Protein AF-A0A9X8VJD0-F1 (afdb_monomer)

pLDDT: mean 95.55, std 3.27, range [79.12, 98.06]

Organism: Serratia marcescens (NCBI:txid615)

Solvent-accessible surface area (backbone atoms only — not comparable to full-atom values): 3608 Å² total; per-residue (Å²): 108,69,75,64,54,68,76,58,77,90,76,85,63,49,76,42,55,37,77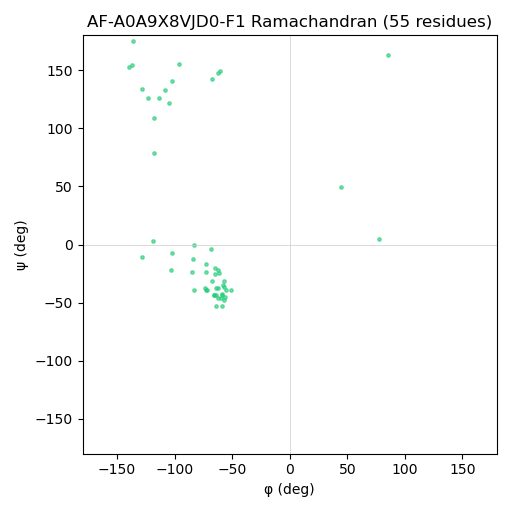,64,25,90,81,40,47,68,64,50,52,68,71,68,71,64,59,72,97,34,56,43,67,50,93,54,19,65,46,43,64,60,52,52,48,62,74,75,104

Secondary structure (DSSP, 8-state):
-HHHHTT--S---EEE-STTHHHHHHHHHHHHT--GGGEEE-SSTTTHHHHHHHHH-

Sequence (57 aa):
VLEAVDRFKGYTHVAVVGGGACLLADDIRTHVNLREDRFFVAQDPQFALVYGLKAIG

Mean predicted aligned error: 2.45 Å

Foldseek 3Di:
DLVVVVVDDDDQADEAAAPCSVVCLVVVCVSVPHDPVRYHYDPHRNCPVVVVVVVVD

Structure (mmCIF, N/CA/C/O backbone):
data_AF-A0A9X8VJD0-F1
#
_entry.id   AF-A0A9X8VJD0-F1
#
loop_
_atom_site.group_PDB
_atom_site.id
_atom_site.type_symbol
_atom_site.label_atom_id
_atom_site.label_alt_id
_atom_site.label_comp_id
_atom_site.label_asym_id
_atom_site.label_entity_id
_atom_site.label_seq_id
_atom_site.pdbx_PDB_ins_code
_atom_site.Cartn_x
_atom_site.Cartn_y
_atom_site.Cartn_z
_atom_site.occupancy
_atom_site.B_iso_or_equiv
_atom_site.auth_seq_id
_atom_site.auth_comp_id
_atom_site.auth_asym_id
_atom_site.auth_atom_id
_atom_site.pdbx_PDB_model_num
ATOM 1 N N . VAL A 1 1 ? -2.795 11.498 6.151 1.00 84.25 1 VAL A N 1
ATOM 2 C CA . VAL A 1 1 ? -3.024 10.280 5.328 1.00 84.25 1 VAL A CA 1
ATOM 3 C C . VAL A 1 1 ? -4.247 9.509 5.798 1.00 84.25 1 VAL A C 1
ATOM 5 O O . VAL A 1 1 ? -5.088 9.226 4.960 1.00 84.25 1 VAL A O 1
ATOM 8 N N . LEU A 1 2 ? -4.403 9.241 7.099 1.00 93.44 2 LEU A N 1
ATOM 9 C CA . LEU A 1 2 ? -5.572 8.519 7.632 1.00 93.44 2 LEU A CA 1
ATOM 10 C C . LEU A 1 2 ? -6.915 9.182 7.269 1.00 93.44 2 LEU A C 1
ATOM 12 O O . LEU A 1 2 ? -7.780 8.527 6.702 1.00 93.44 2 LEU A O 1
ATOM 16 N N . GLU A 1 3 ? -7.025 10.508 7.410 1.00 94.88 3 GLU A N 1
ATOM 17 C CA . GLU A 1 3 ? -8.213 11.261 6.962 1.00 94.88 3 GLU A CA 1
ATOM 18 C C . GLU A 1 3 ? -8.524 11.083 5.464 1.00 94.88 3 G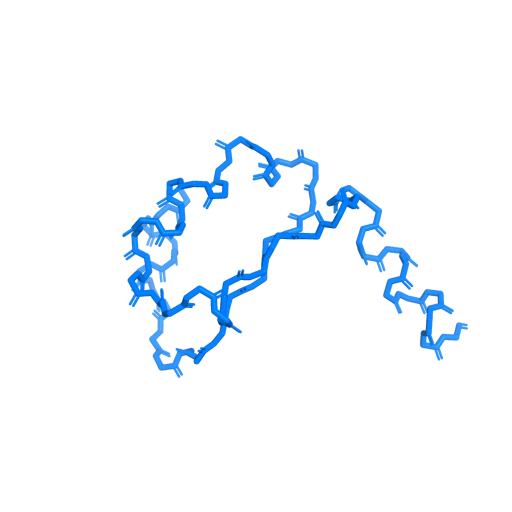LU A C 1
ATOM 20 O O . GLU A 1 3 ? -9.678 11.123 5.043 1.00 94.88 3 GLU A O 1
ATOM 25 N N . ALA A 1 4 ? -7.499 10.881 4.628 1.00 92.94 4 ALA A N 1
ATOM 26 C CA . ALA A 1 4 ? -7.701 10.627 3.206 1.00 92.94 4 ALA A CA 1
ATOM 27 C C . ALA A 1 4 ? -8.236 9.209 2.968 1.00 92.94 4 ALA A C 1
ATOM 29 O O . ALA A 1 4 ? -9.106 9.039 2.117 1.00 92.94 4 ALA A O 1
ATOM 30 N N . VAL A 1 5 ? -7.768 8.219 3.737 1.00 93.94 5 VAL A N 1
ATOM 31 C CA . VAL A 1 5 ? -8.278 6.838 3.706 1.00 93.94 5 VAL A CA 1
ATOM 32 C C . VAL A 1 5 ? -9.754 6.797 4.110 1.00 93.94 5 VAL A C 1
ATOM 34 O O . VAL A 1 5 ? -10.538 6.092 3.476 1.00 93.94 5 VAL A O 1
ATOM 37 N N . ASP A 1 6 ? -10.168 7.620 5.078 1.00 94.56 6 ASP A N 1
ATOM 38 C CA . ASP A 1 6 ? -11.559 7.687 5.547 1.00 94.56 6 ASP A CA 1
ATOM 39 C C . ASP A 1 6 ? -12.570 8.121 4.487 1.00 94.56 6 ASP A C 1
ATOM 41 O O . ASP A 1 6 ? -13.758 7.802 4.605 1.00 94.56 6 ASP A O 1
ATOM 45 N N . ARG A 1 7 ? -12.117 8.803 3.433 1.00 96.69 7 ARG A N 1
ATOM 46 C CA . ARG A 1 7 ? -12.965 9.215 2.306 1.00 96.69 7 ARG A CA 1
ATOM 47 C C . ARG A 1 7 ? -13.357 8.047 1.399 1.00 96.69 7 ARG A C 1
ATOM 49 O O . ARG A 1 7 ? -14.301 8.187 0.625 1.00 96.69 7 ARG A O 1
ATOM 56 N N . PHE A 1 8 ? -12.664 6.913 1.485 1.00 95.69 8 PHE A N 1
ATOM 57 C CA . PHE A 1 8 ? -12.943 5.717 0.695 1.00 95.69 8 PHE A CA 1
ATOM 58 C C . PHE A 1 8 ? -13.686 4.686 1.545 1.00 95.69 8 PHE A C 1
ATOM 60 O O . PHE A 1 8 ? -13.398 4.509 2.729 1.00 95.69 8 PHE A O 1
ATOM 67 N N . LYS A 1 9 ? -14.659 3.995 0.946 1.00 94.19 9 LYS A N 1
ATOM 68 C CA . LYS A 1 9 ? -15.481 2.970 1.608 1.00 94.19 9 LYS A CA 1
ATOM 69 C C . LYS A 1 9 ? -15.651 1.759 0.691 1.00 94.19 9 LYS A C 1
ATOM 71 O O . LYS A 1 9 ? -15.566 1.889 -0.526 1.00 94.19 9 LYS A O 1
ATOM 76 N N . GLY A 1 10 ? -15.893 0.589 1.283 1.00 94.88 10 GLY A N 1
ATOM 77 C CA . GLY A 1 10 ? -16.195 -0.648 0.549 1.00 94.88 10 GLY A CA 1
ATOM 78 C C . GLY A 1 10 ? -14.993 -1.357 -0.086 1.00 94.88 10 GLY A C 1
ATOM 79 O O . GLY A 1 10 ? -15.184 -2.360 -0.770 1.00 94.88 10 GLY A O 1
ATOM 80 N N . TYR A 1 11 ? -13.762 -0.886 0.138 1.00 96.38 11 TYR A N 1
ATOM 81 C CA . TYR A 1 11 ? -12.568 -1.626 -0.266 1.00 96.38 11 TYR A CA 1
ATOM 82 C C . TYR A 1 11 ? -12.437 -2.913 0.558 1.00 96.38 11 TYR A C 1
ATOM 84 O O . TYR A 1 11 ? -12.748 -2.951 1.748 1.00 96.38 11 TYR A O 1
ATOM 92 N N . THR A 1 12 ? -11.984 -3.985 -0.086 1.00 96.56 12 THR A N 1
ATOM 93 C CA . THR A 1 12 ? -11.835 -5.303 0.550 1.00 96.56 12 THR A CA 1
ATOM 94 C C . THR A 1 12 ? -10.387 -5.632 0.896 1.00 96.56 12 THR A C 1
ATOM 96 O O . THR A 1 12 ? -10.163 -6.463 1.770 1.00 96.56 12 THR A O 1
ATOM 99 N N . HIS A 1 13 ? -9.430 -4.981 0.229 1.00 98.00 13 HIS A N 1
ATOM 100 C CA . HIS A 1 13 ? -7.989 -5.170 0.384 1.00 98.00 13 HIS A CA 1
ATOM 101 C C . HIS A 1 13 ? -7.283 -3.814 0.327 1.00 98.00 13 HIS A C 1
ATOM 103 O O . HIS A 1 13 ? -7.771 -2.884 -0.321 1.00 98.00 13 HIS A O 1
ATOM 109 N N . VAL A 1 14 ? -6.126 -3.718 0.980 1.00 97.50 14 VAL A N 1
ATOM 110 C CA . VAL A 1 14 ? -5.255 -2.537 0.969 1.00 97.50 14 VAL A CA 1
ATOM 111 C C . VAL A 1 14 ? -3.842 -2.969 0.601 1.00 97.50 14 VAL A C 1
ATOM 113 O O . VAL A 1 14 ? -3.331 -3.943 1.146 1.00 97.50 14 VAL A O 1
ATOM 116 N N . ALA A 1 15 ? -3.210 -2.232 -0.310 1.00 97.50 15 ALA A N 1
ATOM 117 C CA . ALA A 1 15 ? -1.802 -2.385 -0.647 1.00 97.50 15 ALA A CA 1
ATOM 118 C C . ALA A 1 15 ? -1.077 -1.050 -0.431 1.00 97.50 15 ALA A C 1
ATOM 120 O O . ALA A 1 15 ? -1.496 -0.025 -0.969 1.00 97.50 15 ALA A O 1
ATOM 121 N N . VAL A 1 16 ? 0.004 -1.059 0.349 1.00 97.44 16 VAL A N 1
ATOM 122 C CA . VAL A 1 16 ? 0.840 0.115 0.625 1.00 97.44 16 VAL A CA 1
ATOM 123 C C . VAL A 1 16 ? 2.137 0.004 -0.178 1.00 97.44 16 VAL A C 1
ATOM 125 O O . VAL A 1 16 ? 2.888 -0.966 -0.053 1.00 97.44 16 VAL A O 1
ATOM 128 N N . VAL A 1 17 ? 2.385 1.007 -1.019 1.00 97.81 17 VAL A N 1
ATOM 129 C CA .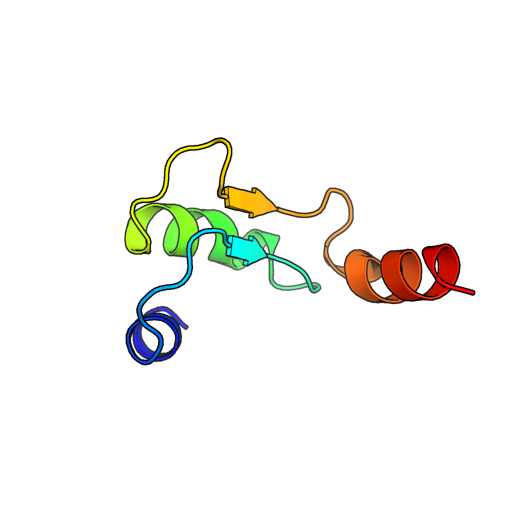 VAL A 1 17 ? 3.530 1.096 -1.939 1.00 97.81 17 VAL A CA 1
ATOM 130 C C . VAL A 1 17 ? 4.130 2.508 -1.911 1.00 97.81 17 VAL A C 1
ATOM 132 O O . VAL A 1 17 ? 3.586 3.410 -1.275 1.00 97.81 17 VAL A O 1
ATOM 135 N N . GLY A 1 18 ? 5.239 2.718 -2.619 1.00 97.25 18 GLY A N 1
ATOM 136 C CA . GLY A 1 18 ? 5.966 3.988 -2.665 1.00 97.25 18 GLY A CA 1
ATOM 137 C C . GLY A 1 18 ? 6.961 4.151 -1.512 1.00 97.25 18 GLY A C 1
ATOM 138 O O . GLY A 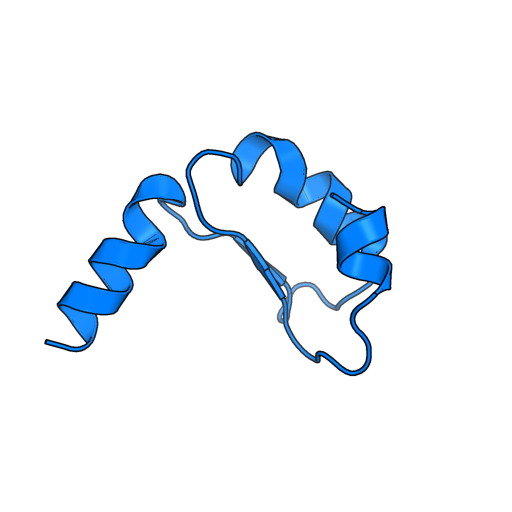1 18 ? 6.896 3.448 -0.508 1.00 97.25 18 GLY A O 1
ATOM 139 N N . GLY A 1 19 ? 7.903 5.090 -1.646 1.00 96.75 19 GLY A N 1
ATOM 140 C CA . GLY A 1 19 ? 9.007 5.259 -0.685 1.00 96.75 19 GLY A CA 1
ATOM 141 C C . GLY A 1 19 ? 8.573 5.598 0.748 1.00 96.75 19 GLY A C 1
ATOM 142 O O . GLY A 1 19 ? 9.282 5.276 1.691 1.00 96.75 19 GLY A O 1
ATOM 143 N N . GLY A 1 20 ? 7.387 6.186 0.926 1.00 95.81 20 GLY A N 1
ATOM 144 C CA . GLY A 1 20 ? 6.819 6.481 2.247 1.00 95.81 20 GLY A CA 1
ATOM 145 C C . GLY A 1 20 ? 6.100 5.305 2.918 1.00 95.81 20 GLY A C 1
ATOM 146 O O . GLY A 1 20 ? 5.591 5.474 4.022 1.00 95.81 20 GLY A O 1
ATOM 147 N N . ALA A 1 21 ? 6.022 4.130 2.283 1.00 96.75 21 ALA A N 1
ATOM 148 C CA . ALA A 1 21 ? 5.255 3.000 2.809 1.00 96.75 21 ALA A CA 1
ATOM 149 C C . ALA A 1 21 ? 5.736 2.550 4.196 1.00 96.75 21 ALA A C 1
ATOM 151 O O . ALA A 1 21 ? 4.914 2.338 5.081 1.00 96.75 21 ALA A O 1
ATOM 152 N N . CYS A 1 22 ? 7.051 2.468 4.415 1.00 91.75 22 CYS A N 1
ATOM 153 C CA . CYS A 1 22 ? 7.626 2.067 5.703 1.00 91.75 22 CYS A CA 1
ATOM 154 C C . CYS A 1 22 ? 7.333 3.055 6.843 1.00 91.75 22 CYS A C 1
ATOM 156 O O . CYS A 1 22 ? 7.407 2.669 8.002 1.00 91.75 22 CYS A O 1
ATOM 158 N N . LEU A 1 23 ? 6.980 4.304 6.525 1.00 95.81 23 LEU A N 1
ATOM 159 C CA . LEU A 1 23 ? 6.666 5.331 7.518 1.00 95.81 23 LEU A CA 1
ATOM 160 C C . LEU A 1 23 ? 5.209 5.275 7.988 1.00 95.81 23 LEU A C 1
ATOM 162 O O . LEU A 1 23 ? 4.905 5.800 9.049 1.00 95.81 23 LEU A O 1
ATOM 166 N N . LEU A 1 24 ? 4.306 4.707 7.179 1.00 95.62 24 LEU A N 1
ATOM 167 C CA . LEU A 1 24 ? 2.857 4.832 7.381 1.00 95.62 24 LEU A CA 1
ATOM 168 C C . LEU A 1 24 ? 2.110 3.493 7.386 1.00 95.62 24 LEU A C 1
ATOM 170 O O . LEU A 1 24 ? 0.922 3.470 7.698 1.00 95.62 24 LEU A O 1
ATOM 174 N N . ALA A 1 25 ? 2.752 2.385 7.007 1.00 95.88 25 A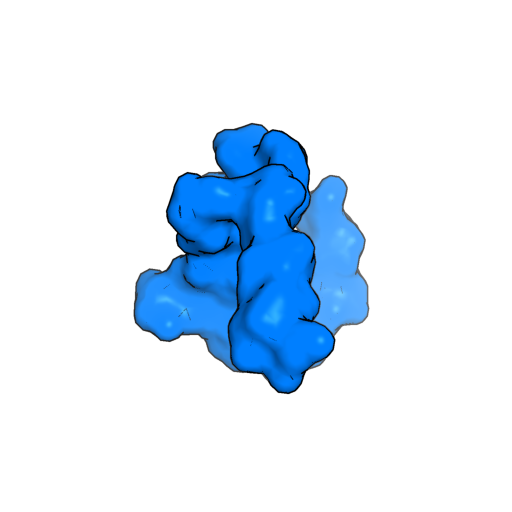LA A N 1
ATOM 175 C CA . ALA A 1 25 ? 2.073 1.102 6.849 1.00 95.88 25 ALA A CA 1
ATOM 176 C C . ALA A 1 25 ? 1.385 0.626 8.137 1.00 95.88 25 ALA A C 1
ATOM 178 O O . ALA A 1 25 ? 0.246 0.170 8.063 1.00 95.88 25 ALA A O 1
ATOM 179 N N . ASP A 1 26 ? 2.030 0.765 9.296 1.00 95.19 26 ASP A N 1
ATOM 180 C CA . ASP A 1 26 ? 1.466 0.306 10.572 1.00 95.19 26 ASP A CA 1
ATOM 181 C C . ASP A 1 26 ? 0.300 1.184 11.048 1.00 95.19 26 ASP A C 1
ATOM 183 O O . ASP A 1 26 ? -0.731 0.660 11.488 1.00 95.19 26 ASP A O 1
ATOM 187 N N . ASP A 1 27 ? 0.403 2.503 10.861 1.00 96.06 27 ASP A N 1
ATOM 188 C CA . ASP A 1 27 ? -0.688 3.443 11.142 1.00 96.06 27 ASP A CA 1
ATOM 189 C C . ASP A 1 27 ? -1.905 3.144 10.257 1.00 96.06 27 ASP A C 1
ATOM 191 O O . ASP A 1 27 ? -3.036 3.062 10.740 1.00 96.06 27 ASP A O 1
ATOM 195 N N . ILE A 1 28 ? -1.685 2.920 8.954 1.00 96.25 28 ILE A N 1
ATOM 196 C CA . ILE A 1 28 ? -2.762 2.581 8.015 1.00 96.25 28 ILE A CA 1
ATOM 197 C C . ILE A 1 28 ? -3.357 1.211 8.367 1.00 96.25 28 ILE A C 1
ATOM 199 O O . ILE A 1 28 ? -4.580 1.082 8.372 1.00 96.25 28 ILE A O 1
ATOM 203 N N . ARG A 1 29 ? -2.535 0.202 8.691 1.00 95.88 29 ARG A N 1
ATOM 204 C CA . ARG A 1 29 ? -2.994 -1.146 9.080 1.00 95.88 29 ARG A CA 1
ATOM 205 C C . ARG A 1 29 ? -3.932 -1.090 10.279 1.00 95.88 29 ARG A C 1
ATOM 207 O O . ARG A 1 29 ? -5.006 -1.688 10.239 1.00 95.88 29 ARG A O 1
ATOM 214 N N . THR A 1 30 ? -3.539 -0.344 11.307 1.00 94.94 30 THR A N 1
ATOM 215 C CA . THR A 1 30 ? -4.335 -0.159 12.526 1.00 94.94 30 THR A CA 1
ATOM 216 C C . THR A 1 30 ? -5.648 0.568 12.228 1.00 94.94 30 THR A C 1
ATOM 218 O O . THR A 1 30 ? -6.689 0.212 12.776 1.00 94.94 30 THR A O 1
ATOM 221 N N . HIS A 1 31 ? -5.626 1.544 11.315 1.00 95.81 31 HIS A N 1
ATOM 222 C CA . HIS A 1 31 ? -6.793 2.361 10.972 1.00 95.81 31 HIS A CA 1
ATOM 223 C C . HIS A 1 31 ? -7.856 1.622 10.144 1.00 95.81 31 HIS A C 1
ATOM 225 O O . HIS A 1 31 ? -9.049 1.810 10.368 1.00 95.81 31 HIS A O 1
ATOM 231 N N . VAL A 1 32 ? -7.459 0.777 9.183 1.00 93.69 32 VAL A N 1
ATOM 232 C CA . VAL A 1 32 ? -8.407 0.147 8.235 1.00 93.69 32 VAL A CA 1
ATOM 233 C C . VAL A 1 32 ? -9.090 -1.119 8.763 1.00 93.69 32 VAL A C 1
ATOM 235 O O . VAL A 1 32 ? -10.051 -1.580 8.149 1.00 93.69 32 VAL A O 1
ATOM 238 N N . ASN A 1 33 ? -8.607 -1.682 9.878 1.00 88.19 33 ASN A N 1
ATOM 239 C CA .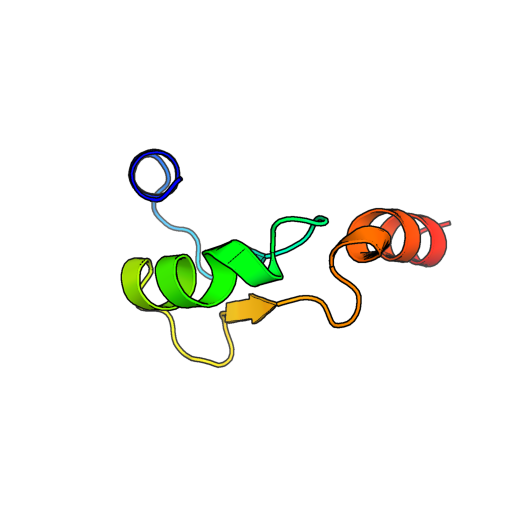 ASN A 1 33 ? -9.146 -2.878 10.543 1.00 88.19 33 ASN A CA 1
ATOM 240 C C . ASN A 1 33 ? -9.498 -4.033 9.576 1.00 88.19 33 ASN A C 1
ATOM 24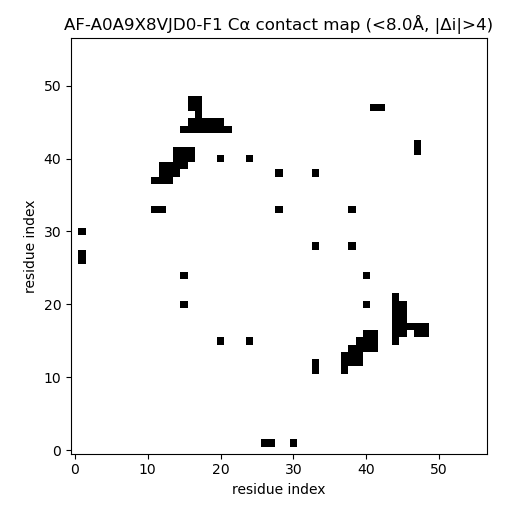2 O O . ASN A 1 33 ? -10.603 -4.583 9.585 1.00 88.19 33 ASN A O 1
ATOM 246 N N . LEU A 1 34 ? -8.555 -4.379 8.698 1.00 94.94 34 LEU A N 1
ATOM 247 C CA . LEU A 1 34 ? -8.664 -5.518 7.788 1.00 94.94 34 LEU A CA 1
ATOM 248 C C . LEU A 1 34 ? -7.954 -6.744 8.372 1.00 94.94 34 LEU A C 1
ATOM 250 O O . LEU A 1 34 ? -7.019 -6.622 9.159 1.00 94.94 34 LEU A O 1
ATOM 254 N N . ARG A 1 35 ? -8.375 -7.940 7.942 1.00 95.06 35 ARG A N 1
ATOM 255 C CA . ARG A 1 35 ? -7.643 -9.183 8.229 1.00 95.06 35 ARG A CA 1
ATOM 256 C C . ARG A 1 35 ? -6.233 -9.106 7.635 1.00 95.06 35 ARG A C 1
ATOM 258 O O . ARG A 1 35 ? -6.039 -8.483 6.590 1.00 95.06 35 ARG A O 1
ATOM 265 N N . GLU A 1 36 ? -5.273 -9.775 8.271 1.00 92.25 36 GLU A N 1
ATOM 266 C CA . GLU A 1 36 ? -3.863 -9.747 7.853 1.00 92.25 36 G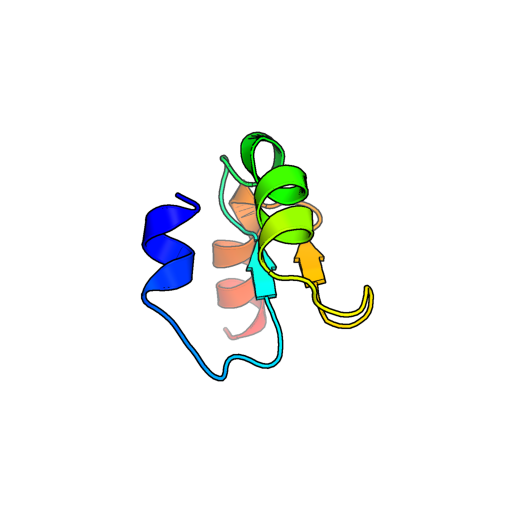LU A CA 1
ATOM 267 C C . GLU A 1 36 ? -3.659 -10.200 6.401 1.00 92.25 36 GLU A C 1
ATOM 269 O O . GLU A 1 36 ? -2.875 -9.596 5.677 1.00 92.25 36 GLU A O 1
ATOM 274 N N . ASP A 1 37 ? -4.434 -11.183 5.935 1.00 96.81 37 ASP A N 1
ATOM 275 C CA . ASP A 1 37 ? -4.401 -11.693 4.558 1.00 96.81 37 ASP A CA 1
ATOM 276 C C . ASP A 1 37 ? -4.923 -10.695 3.509 1.00 96.81 37 ASP A C 1
ATOM 278 O O . ASP A 1 37 ? -4.888 -10.979 2.313 1.00 96.81 37 ASP A O 1
ATOM 282 N N . ARG A 1 38 ? -5.410 -9.524 3.938 1.00 97.88 38 ARG A N 1
ATOM 283 C CA . ARG A 1 38 ? -5.948 -8.472 3.064 1.00 97.88 38 ARG A CA 1
ATOM 284 C C . ARG A 1 38 ? -5.199 -7.148 3.145 1.00 97.88 38 ARG A C 1
ATOM 286 O O . ARG A 1 38 ? -5.607 -6.184 2.492 1.00 97.88 38 ARG A O 1
ATOM 293 N N . PHE A 1 39 ? -4.123 -7.095 3.925 1.00 97.69 39 PHE A N 1
ATOM 294 C CA . PHE A 1 39 ? -3.281 -5.915 4.064 1.00 97.69 39 PHE A CA 1
ATOM 295 C C . PHE A 1 39 ? -1.860 -6.214 3.593 1.00 97.69 39 PHE A C 1
ATOM 297 O O . PHE A 1 39 ? -1.092 -6.897 4.270 1.00 97.69 39 PHE A O 1
ATOM 304 N N . PHE A 1 40 ? -1.486 -5.648 2.452 1.00 97.50 40 PHE A N 1
ATOM 305 C CA . PHE A 1 40 ? -0.200 -5.892 1.816 1.00 97.50 40 PHE A CA 1
ATOM 306 C C . PHE A 1 40 ? 0.704 -4.671 1.933 1.00 97.50 40 PHE A C 1
ATOM 308 O O . PHE A 1 40 ? 0.311 -3.551 1.612 1.00 97.50 40 PHE A O 1
ATOM 315 N N . VAL A 1 41 ? 1.950 -4.899 2.329 1.00 97.06 41 VAL A N 1
ATOM 316 C CA . VAL A 1 41 ? 3.040 -3.935 2.161 1.00 97.06 41 VAL A CA 1
ATOM 317 C C . VAL A 1 41 ? 4.003 -4.563 1.170 1.00 97.06 41 VAL A C 1
ATOM 319 O O . VAL A 1 41 ? 4.395 -5.716 1.346 1.00 97.06 41 VAL A O 1
ATOM 322 N N . ALA A 1 42 ? 4.336 -3.851 0.096 1.00 96.88 42 ALA A N 1
ATOM 323 C CA . ALA A 1 42 ? 5.271 -4.380 -0.890 1.00 96.88 42 ALA A CA 1
ATOM 324 C C . ALA A 1 42 ? 6.660 -4.616 -0.267 1.00 96.88 42 ALA A C 1
ATOM 326 O O . ALA A 1 42 ? 7.074 -3.877 0.620 1.00 96.88 42 ALA A O 1
ATOM 327 N N . GLN A 1 43 ? 7.387 -5.628 -0.748 1.00 94.56 43 GLN A N 1
ATOM 328 C CA . GLN A 1 43 ? 8.723 -5.964 -0.240 1.00 94.56 43 GLN A CA 1
ATOM 329 C C . GLN A 1 43 ? 9.740 -4.839 -0.489 1.00 94.56 43 GLN A C 1
ATOM 331 O O . GLN A 1 43 ? 10.470 -4.461 0.420 1.00 94.56 43 GLN A O 1
ATOM 336 N N . ASP A 1 44 ? 9.711 -4.257 -1.692 1.00 96.75 44 ASP A N 1
ATOM 337 C CA . ASP A 1 44 ? 10.476 -3.068 -2.073 1.00 96.75 44 ASP A CA 1
ATOM 338 C C . ASP A 1 44 ? 9.506 -1.937 -2.452 1.00 96.75 44 ASP A C 1
ATOM 340 O O . ASP A 1 44 ? 9.260 -1.691 -3.640 1.00 96.75 44 ASP A O 1
ATOM 344 N N . PRO A 1 45 ? 8.897 -1.238 -1.473 1.00 97.31 45 PRO A N 1
ATOM 345 C CA . PRO A 1 45 ? 7.778 -0.342 -1.742 1.00 97.31 45 PRO A CA 1
ATOM 346 C C . PRO A 1 45 ? 8.058 0.732 -2.790 1.00 97.31 45 PRO A C 1
ATOM 348 O O . PRO A 1 45 ? 7.197 1.008 -3.626 1.00 97.31 45 PRO A O 1
ATOM 351 N N . GLN A 1 46 ? 9.265 1.305 -2.796 1.00 97.94 46 GLN A N 1
ATOM 352 C CA . GLN A 1 46 ? 9.664 2.332 -3.762 1.00 97.94 46 GLN A CA 1
ATOM 353 C C . GLN A 1 46 ? 9.723 1.821 -5.210 1.00 97.94 46 GLN A C 1
ATOM 355 O O . GLN A 1 46 ? 9.539 2.605 -6.138 1.00 97.94 46 GLN A O 1
ATOM 360 N N . PHE A 1 47 ? 9.940 0.518 -5.408 1.00 98.06 47 PHE A N 1
ATOM 361 C CA . PHE A 1 47 ? 10.011 -0.110 -6.727 1.00 98.06 47 PHE A CA 1
ATOM 362 C C . PHE A 1 47 ? 8.739 -0.871 -7.105 1.00 98.06 47 PHE A C 1
ATOM 364 O O . PHE A 1 47 ? 8.601 -1.271 -8.257 1.00 98.06 47 PHE A O 1
ATOM 371 N N . ALA A 1 48 ? 7.783 -1.024 -6.187 1.00 98.00 48 ALA A N 1
ATOM 372 C CA . ALA A 1 48 ? 6.559 -1.789 -6.418 1.00 98.00 48 ALA A CA 1
ATOM 373 C C . ALA A 1 48 ? 5.821 -1.382 -7.707 1.00 98.00 48 ALA A C 1
ATOM 375 O O . ALA A 1 48 ? 5.355 -2.247 -8.445 1.00 98.00 48 ALA A O 1
ATOM 376 N N . LEU A 1 49 ? 5.776 -0.080 -8.023 1.00 97.50 49 LEU A N 1
ATOM 377 C CA . LEU A 1 49 ? 5.179 0.409 -9.267 1.00 97.50 49 LEU A CA 1
ATOM 378 C C . LEU A 1 49 ? 5.946 -0.078 -10.506 1.00 97.50 49 LEU A C 1
ATOM 380 O O . LEU A 1 49 ? 5.342 -0.667 -11.395 1.00 97.50 49 LEU A O 1
ATOM 384 N N . VAL A 1 50 ? 7.266 0.136 -10.574 1.00 97.94 50 VAL A N 1
ATOM 385 C CA . VAL A 1 50 ? 8.062 -0.266 -11.749 1.00 97.94 50 VAL A CA 1
ATOM 386 C C . VAL A 1 50 ? 8.151 -1.787 -11.888 1.00 97.94 50 VAL A C 1
ATOM 388 O O . VAL A 1 50 ? 8.167 -2.295 -13.005 1.00 97.94 50 VAL A O 1
ATOM 391 N N . TYR A 1 51 ? 8.139 -2.529 -10.781 1.00 97.56 51 TYR A N 1
ATOM 392 C CA . TYR A 1 51 ? 8.041 -3.988 -10.806 1.00 97.56 51 TYR A CA 1
ATOM 393 C C . TYR A 1 51 ? 6.695 -4.456 -11.349 1.00 97.56 51 TYR A C 1
ATOM 395 O O . TYR A 1 51 ? 6.675 -5.350 -12.191 1.00 97.56 51 TYR A O 1
ATOM 403 N N . GLY A 1 52 ? 5.592 -3.826 -10.933 1.00 97.00 52 GLY A N 1
ATOM 404 C CA . GLY A 1 52 ? 4.270 -4.094 -11.494 1.00 97.00 52 GLY A CA 1
ATOM 405 C C . GLY A 1 52 ? 4.215 -3.808 -12.994 1.00 97.00 52 GLY A C 1
ATOM 406 O O . GLY A 1 52 ? 3.755 -4.656 -13.751 1.00 97.00 52 GLY A O 1
ATOM 407 N N . LEU A 1 53 ? 4.752 -2.663 -13.432 1.00 98.06 53 LEU A N 1
ATOM 408 C CA . LEU A 1 53 ? 4.836 -2.315 -14.854 1.00 98.06 53 LEU A CA 1
ATOM 409 C C . LEU A 1 53 ? 5.634 -3.363 -15.638 1.00 98.06 53 LEU A C 1
ATOM 411 O O . LEU A 1 53 ? 5.094 -3.946 -16.567 1.00 98.06 53 LEU A O 1
ATOM 415 N N . LYS A 1 54 ? 6.855 -3.680 -15.191 1.00 98.00 54 LYS A N 1
ATOM 416 C CA . LYS A 1 54 ? 7.719 -4.692 -15.817 1.00 98.00 54 LYS A CA 1
ATOM 417 C C . LYS A 1 54 ? 7.072 -6.081 -15.879 1.00 98.00 54 LYS A C 1
ATOM 419 O O . LYS A 1 54 ? 7.347 -6.846 -16.797 1.00 98.00 54 LYS A O 1
ATOM 424 N N . ALA A 1 55 ? 6.281 -6.449 -14.872 1.00 97.50 55 ALA A N 1
ATOM 425 C CA . ALA A 1 55 ? 5.586 -7.733 -14.845 1.00 97.50 55 ALA A CA 1
ATOM 426 C C . ALA A 1 55 ? 4.409 -7.788 -15.835 1.00 97.50 55 ALA A C 1
ATOM 428 O O . ALA A 1 55 ? 4.019 -8.879 -16.246 1.00 97.50 55 ALA A O 1
ATOM 429 N N . ILE A 1 56 ? 3.851 -6.632 -16.205 1.00 96.88 56 ILE A N 1
ATOM 430 C CA . ILE A 1 56 ? 2.782 -6.513 -17.201 1.00 96.88 56 IL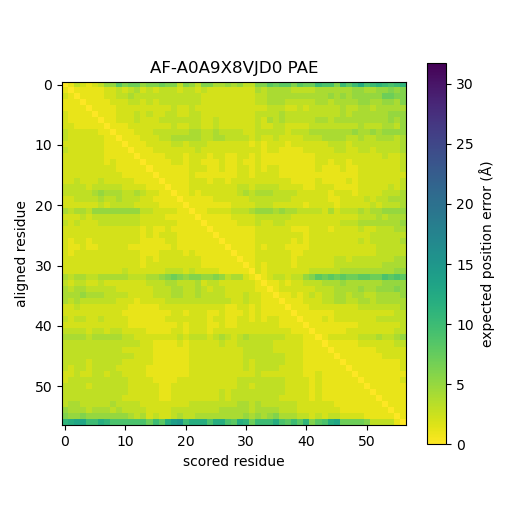E A CA 1
ATOM 431 C C . ILE A 1 56 ? 3.356 -6.496 -18.630 1.00 96.88 56 ILE A C 1
ATOM 433 O O . ILE A 1 56 ? 2.753 -7.110 -19.512 1.00 96.88 56 ILE A O 1
ATOM 437 N N . GLY A 1 57 ? 4.494 -5.829 -18.865 1.00 79.12 57 GLY A N 1
ATOM 438 C CA . GLY A 1 57 ? 5.165 -5.729 -20.172 1.00 79.12 57 GLY A CA 1
ATOM 439 C C . GLY A 1 57 ? 6.113 -4.541 -20.265 1.00 79.12 57 GLY A C 1
ATOM 440 O O . GLY A 1 57 ? 6.341 -4.090 -21.407 1.00 79.12 57 GLY A O 1
#

InterPro domains:
  IPR048345 Plasmid segregation protein ParM, C-terminal domain [PF21523] (1-55)

Nearest PDB structures (foldseek):
  4a6j-assembly1_A  TM=9.884E-01  e=3.417E-05  Escherichia coli
  4a62-assembly2_B  TM=9.875E-01  e=1.045E-04  Escherichia coli
  4a61-assembly1_A-2  TM=9.889E-01  e=1.120E-04  Escherichia coli
  3iku-assembly1_A  TM=9.827E-01  e=2.101E-04  Escherichia coli
  1mwk-assembly2_B  TM=8.590E-01  e=9.742E-05  Escherichia coli

Radius of gyration: 12.07 Å; Cα contacts (8 Å, |Δi|>4): 47; chains: 1; bounding box: 27×23×33 Å